Protein AF-A0A4R4EP75-F1 (afdb_monomer)

Radius of gyration: 21.79 Å; Cα contacts (8 Å, |Δi|>4): 109; chains: 1; bounding box: 50×36×61 Å

Sequence (165 aa):
METTIGIQTMTILQYLALIHQVSYTSVCKVVGLSPQQFNDWVKKRRPVPLERLQVLADYFKVEANLLIDHNYYLRDLTPESKVDVQILYLTQKLNSGEESDETEAYQNKLAKLQVEKYKQALITRFTAILHMPNDDIPKLCEAFLHQIENGNENELCRLLQEKEG

Structure (mmCIF, N/CA/C/O backbone):
data_AF-A0A4R4EP75-F1
#
_entry.id   AF-A0A4R4EP75-F1
#
loop_
_atom_site.group_PDB
_atom_site.id
_atom_site.type_symbol
_atom_site.label_atom_id
_atom_site.label_alt_id
_atom_site.label_comp_id
_atom_site.label_asym_id
_atom_site.label_entity_id
_atom_site.label_seq_id
_atom_site.pdbx_PDB_ins_code
_atom_site.Cartn_x
_atom_site.Cartn_y
_atom_site.Cartn_z
_atom_site.occupancy
_atom_site.B_iso_or_equiv
_atom_site.auth_seq_id
_atom_site.auth_comp_id
_atom_site.auth_asym_id
_atom_site.auth_atom_id
_atom_site.pdbx_PDB_model_num
ATOM 1 N N . MET A 1 1 ? -26.675 18.944 -18.660 1.00 33.47 1 MET A N 1
ATOM 2 C CA . MET A 1 1 ? -25.622 17.976 -19.027 1.00 33.47 1 MET A CA 1
ATOM 3 C C . MET A 1 1 ? -24.482 18.183 -18.053 1.00 33.47 1 MET A C 1
ATOM 5 O O . MET A 1 1 ? -23.716 19.121 -18.216 1.00 33.47 1 MET A O 1
ATOM 9 N N . GLU A 1 2 ? -24.453 17.400 -16.981 1.00 32.53 2 GLU A N 1
ATOM 10 C CA . GLU A 1 2 ? -23.386 17.462 -15.985 1.00 32.53 2 GLU A CA 1
ATOM 11 C C . GLU A 1 2 ? -22.199 16.657 -16.512 1.00 32.53 2 GLU A C 1
ATOM 13 O O . GLU A 1 2 ? -22.234 15.431 -16.579 1.00 32.53 2 GLU A O 1
ATOM 18 N N . THR A 1 3 ? -21.153 17.346 -16.956 1.00 33.22 3 THR A N 1
ATOM 19 C CA . THR A 1 3 ? -19.855 16.724 -17.206 1.00 33.22 3 THR A CA 1
ATOM 20 C C . THR A 1 3 ? -19.213 16.426 -15.861 1.00 33.22 3 THR A C 1
ATOM 22 O O . THR A 1 3 ? -18.584 17.295 -15.258 1.00 33.22 3 THR A O 1
ATOM 25 N N . THR A 1 4 ? -19.375 15.196 -15.382 1.00 34.91 4 THR A N 1
ATOM 26 C CA . THR A 1 4 ? -18.563 14.650 -14.297 1.00 34.91 4 THR A CA 1
ATOM 27 C C . THR A 1 4 ? -17.116 14.626 -14.787 1.00 34.91 4 THR A C 1
ATOM 29 O O . THR A 1 4 ? -16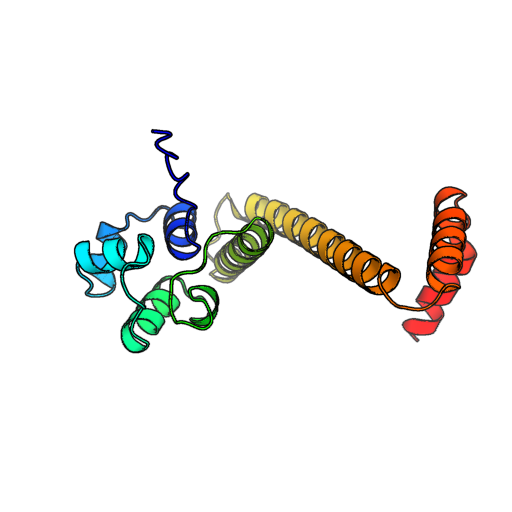.721 13.760 -15.567 1.00 34.91 4 THR A O 1
ATOM 32 N N . ILE A 1 5 ? -16.324 15.621 -14.387 1.00 37.78 5 ILE A N 1
ATOM 33 C CA . ILE A 1 5 ? -14.870 15.589 -14.537 1.00 37.78 5 ILE A CA 1
ATOM 34 C C . ILE A 1 5 ? -14.415 14.436 -13.646 1.00 37.78 5 ILE A C 1
ATOM 36 O O . ILE A 1 5 ? -14.331 14.579 -12.429 1.00 37.78 5 ILE A O 1
ATOM 40 N N . GLY A 1 6 ? -14.235 13.258 -14.244 1.00 39.78 6 GLY A N 1
ATOM 41 C CA . GLY A 1 6 ? -13.744 12.084 -13.540 1.00 39.78 6 GLY A CA 1
ATOM 42 C C . GLY A 1 6 ? -12.400 12.433 -12.923 1.00 39.78 6 GLY A C 1
ATOM 43 O O . GLY A 1 6 ? -11.426 12.642 -13.644 1.00 39.78 6 GLY A O 1
ATOM 44 N N . ILE A 1 7 ? -12.359 12.548 -11.596 1.00 45.66 7 ILE A N 1
ATOM 45 C CA . ILE A 1 7 ? -11.114 12.677 -10.847 1.00 45.66 7 ILE A CA 1
ATOM 46 C C . ILE A 1 7 ? -10.337 11.403 -11.157 1.00 45.66 7 ILE A C 1
ATOM 48 O O . ILE A 1 7 ? -10.688 10.328 -10.677 1.00 45.66 7 ILE A O 1
ATOM 52 N N . GLN A 1 8 ? -9.349 11.500 -12.046 1.00 58.34 8 GLN A N 1
ATOM 53 C CA . GLN A 1 8 ? -8.580 10.339 -12.459 1.00 58.34 8 GLN A CA 1
ATOM 54 C C . GLN A 1 8 ? -7.763 9.881 -11.251 1.00 58.34 8 GLN A C 1
ATOM 56 O O . GLN A 1 8 ? -6.792 10.528 -10.856 1.00 58.34 8 GLN A O 1
ATOM 61 N N . THR A 1 9 ? -8.204 8.796 -10.623 1.00 79.81 9 THR A N 1
ATOM 62 C CA . THR A 1 9 ? -7.526 8.181 -9.488 1.00 79.81 9 THR A CA 1
ATOM 63 C C . THR A 1 9 ? -6.158 7.689 -9.939 1.00 79.81 9 THR A C 1
ATOM 65 O O . THR A 1 9 ? -6.017 7.026 -10.966 1.00 79.81 9 THR A O 1
ATOM 68 N N . MET A 1 10 ? -5.124 8.059 -9.189 1.00 92.06 10 MET A N 1
ATOM 69 C CA . MET A 1 10 ? -3.766 7.581 -9.422 1.00 92.06 10 MET A CA 1
ATOM 70 C C . MET A 1 10 ? -3.735 6.059 -9.257 1.00 92.06 10 MET A C 1
ATOM 72 O O . MET A 1 10 ? -4.312 5.543 -8.307 1.00 92.06 10 MET A O 1
ATOM 76 N N . THR A 1 11 ? -3.062 5.335 -10.146 1.00 95.56 11 THR A N 1
ATOM 77 C CA . THR A 1 11 ? -2.849 3.884 -9.996 1.00 95.56 11 THR A CA 1
ATOM 78 C C . THR A 1 11 ? -1.639 3.580 -9.113 1.00 95.56 11 THR A C 1
ATOM 80 O O . THR A 1 11 ? -0.741 4.416 -8.965 1.00 95.56 11 THR A O 1
ATOM 83 N N . ILE A 1 12 ? -1.559 2.359 -8.577 1.00 96.44 12 ILE A N 1
ATOM 84 C CA . ILE A 1 12 ? -0.379 1.891 -7.826 1.00 96.44 12 ILE A CA 1
ATOM 85 C C . ILE A 1 12 ? 0.899 2.015 -8.671 1.00 96.44 12 ILE A C 1
ATOM 87 O O . ILE A 1 12 ? 1.917 2.503 -8.183 1.00 96.44 12 ILE A O 1
ATOM 91 N N . LEU A 1 13 ? 0.839 1.662 -9.959 1.00 95.56 13 LEU A N 1
ATOM 92 C CA . LEU A 1 13 ? 1.976 1.773 -10.878 1.00 95.56 13 LEU A CA 1
ATOM 93 C C . LEU A 1 13 ? 2.457 3.224 -11.042 1.00 95.56 13 LEU A C 1
ATOM 95 O O . LEU A 1 13 ? 3.657 3.496 -11.015 1.00 95.56 13 LEU A O 1
ATOM 99 N N . GLN A 1 14 ? 1.526 4.172 -11.190 1.00 95.50 14 GLN A N 1
ATOM 100 C CA . GLN A 1 14 ? 1.878 5.593 -11.240 1.00 95.50 14 GLN A CA 1
ATOM 101 C C . GLN A 1 14 ? 2.506 6.059 -9.927 1.00 95.50 14 GLN A C 1
ATOM 103 O O . GLN A 1 14 ? 3.391 6.914 -9.947 1.00 95.50 14 GLN A O 1
ATOM 108 N N . TYR A 1 15 ? 2.038 5.525 -8.797 1.00 96.69 15 TYR A N 1
ATOM 109 C CA . TYR A 1 15 ? 2.544 5.880 -7.478 1.00 96.69 15 TYR A CA 1
ATOM 110 C C . TYR A 1 15 ? 3.955 5.354 -7.228 1.00 96.69 15 TYR A C 1
ATOM 112 O O . TYR A 1 15 ? 4.796 6.102 -6.736 1.00 96.69 15 TYR A O 1
ATOM 120 N N . LEU A 1 16 ? 4.248 4.128 -7.662 1.00 96.31 16 LEU A N 1
ATOM 121 C CA . LEU A 1 16 ? 5.600 3.572 -7.663 1.00 96.31 16 LEU A CA 1
ATOM 122 C C . LEU A 1 16 ? 6.563 4.447 -8.474 1.00 96.31 16 LEU A C 1
ATOM 124 O O . LEU A 1 16 ? 7.615 4.837 -7.976 1.00 96.31 16 LEU A O 1
ATOM 128 N N . ALA A 1 17 ? 6.178 4.851 -9.685 1.00 95.00 17 ALA A N 1
ATOM 129 C CA . ALA A 1 17 ? 6.999 5.761 -10.481 1.00 95.00 17 ALA A CA 1
ATOM 130 C C . ALA A 1 17 ? 7.246 7.110 -9.773 1.00 95.00 17 ALA A C 1
ATOM 132 O O . ALA A 1 17 ? 8.365 7.621 -9.802 1.00 95.00 17 ALA A O 1
ATOM 133 N N . LEU A 1 18 ? 6.233 7.655 -9.084 1.00 95.19 18 LEU A N 1
ATOM 134 C CA . LEU A 1 18 ? 6.358 8.896 -8.316 1.00 95.19 18 LEU A CA 1
ATOM 135 C C . LEU A 1 18 ? 7.361 8.766 -7.159 1.00 95.19 18 LEU A C 1
ATOM 137 O O . LEU A 1 18 ? 8.243 9.610 -7.031 1.00 95.19 18 LEU A O 1
ATOM 141 N N . ILE A 1 19 ? 7.242 7.734 -6.316 1.00 93.75 19 ILE A N 1
ATOM 142 C CA . ILE A 1 19 ? 8.106 7.587 -5.129 1.00 93.75 19 ILE A CA 1
ATOM 143 C C . ILE A 1 19 ? 9.541 7.184 -5.483 1.00 93.75 19 ILE A C 1
ATOM 145 O O . ILE A 1 19 ? 10.463 7.565 -4.771 1.00 93.75 19 ILE A O 1
ATOM 149 N N . HIS A 1 20 ? 9.738 6.494 -6.611 1.00 93.06 20 HIS A N 1
ATOM 150 C CA . HIS A 1 20 ? 11.061 6.236 -7.185 1.00 93.06 20 HIS A CA 1
ATOM 151 C C . HIS A 1 2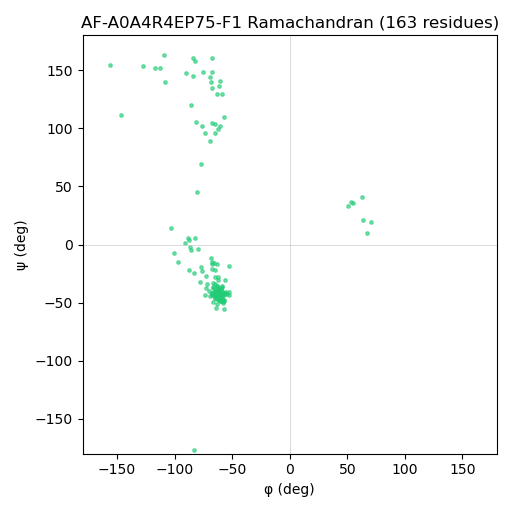0 ? 11.629 7.439 -7.959 1.00 93.06 20 HIS A C 1
ATOM 153 O O . HIS A 1 20 ? 12.753 7.363 -8.446 1.00 93.06 20 HIS A O 1
ATOM 159 N N . GLN A 1 21 ? 10.867 8.532 -8.098 1.00 93.44 21 GLN A N 1
ATOM 160 C CA . GLN A 1 21 ? 11.242 9.731 -8.856 1.00 93.44 21 GLN A CA 1
ATOM 161 C C . GLN A 1 21 ? 11.628 9.435 -10.319 1.00 93.44 21 GLN A C 1
ATOM 163 O O . GLN A 1 21 ? 12.508 10.074 -10.896 1.00 93.44 21 GLN A O 1
ATOM 168 N N . VAL A 1 22 ? 10.952 8.467 -10.948 1.00 94.31 22 VAL A N 1
ATOM 169 C CA . VAL A 1 22 ? 11.185 8.073 -12.346 1.00 94.31 22 VAL A CA 1
ATOM 170 C C . VAL A 1 22 ? 10.037 8.514 -13.249 1.00 94.31 22 VAL A C 1
ATOM 172 O O . VAL A 1 22 ? 8.859 8.408 -12.910 1.00 94.31 22 VAL A O 1
ATOM 175 N N . SER A 1 23 ? 10.368 8.986 -14.453 1.00 93.00 23 SER A N 1
ATOM 176 C CA . SER A 1 23 ? 9.353 9.322 -15.458 1.00 93.00 23 SER A CA 1
ATOM 177 C C . SER A 1 23 ? 8.764 8.059 -16.100 1.00 93.00 23 SER A C 1
ATOM 179 O O . SER A 1 23 ? 9.479 7.078 -16.319 1.00 93.00 23 SER A O 1
ATOM 181 N N . TYR A 1 24 ? 7.488 8.090 -16.499 1.00 92.00 24 TYR A N 1
ATOM 182 C CA . TYR A 1 24 ? 6.855 6.957 -17.195 1.00 92.00 24 TYR A CA 1
ATOM 183 C C . TYR A 1 24 ? 7.577 6.600 -18.497 1.00 92.00 24 TYR A C 1
ATOM 185 O O . TYR A 1 24 ? 7.707 5.428 -18.837 1.00 92.00 24 TYR A O 1
ATOM 193 N N . THR A 1 25 ? 8.091 7.605 -19.210 1.00 90.62 25 THR A N 1
ATOM 194 C CA . THR A 1 25 ? 8.895 7.416 -20.421 1.00 90.62 25 THR A CA 1
ATOM 195 C C . THR A 1 25 ? 10.201 6.683 -20.135 1.00 90.62 25 THR A C 1
ATOM 197 O O . THR A 1 25 ? 10.577 5.802 -20.908 1.00 90.62 25 THR A O 1
ATOM 200 N N . SER A 1 26 ? 10.865 6.993 -19.016 1.00 92.62 26 SER A N 1
ATOM 201 C CA . SER A 1 26 ? 12.082 6.293 -18.591 1.00 92.62 26 SER A CA 1
ATOM 202 C C . SER A 1 26 ? 11.782 4.837 -18.252 1.00 92.62 26 SER A C 1
ATOM 204 O O . SER A 1 26 ? 12.482 3.955 -18.742 1.00 92.62 26 SER A O 1
ATOM 206 N N . VAL A 1 27 ? 10.710 4.582 -17.493 1.00 93.75 27 VAL A N 1
ATOM 207 C CA . VAL A 1 27 ? 10.258 3.219 -17.172 1.00 93.75 27 VAL A CA 1
ATOM 208 C C . VAL A 1 27 ? 10.000 2.445 -18.462 1.00 93.75 27 VAL A C 1
ATOM 210 O O . VAL A 1 27 ? 10.638 1.424 -18.693 1.00 93.75 27 VAL A O 1
ATOM 213 N N . CYS A 1 28 ? 9.150 2.976 -19.351 1.00 93.44 28 CYS A N 1
ATOM 214 C CA . CYS A 1 28 ? 8.795 2.349 -20.627 1.00 93.44 28 CYS A CA 1
ATOM 215 C C . CYS A 1 28 ? 10.025 1.973 -21.463 1.00 93.44 28 CYS A C 1
ATOM 217 O O . CYS A 1 28 ? 10.085 0.872 -22.005 1.00 93.44 28 CYS A O 1
ATOM 219 N N . LYS A 1 29 ? 11.021 2.865 -21.535 1.00 94.19 29 LYS A N 1
ATOM 220 C CA . LYS A 1 29 ? 12.266 2.615 -22.266 1.00 94.19 29 LYS A CA 1
ATOM 221 C C . LYS A 1 29 ? 13.054 1.444 -21.676 1.00 94.19 29 LYS A C 1
ATOM 223 O O . LYS A 1 29 ? 13.545 0.621 -22.441 1.00 94.19 29 LYS A O 1
ATOM 228 N N . VAL A 1 30 ? 13.169 1.365 -20.349 1.00 94.00 30 VAL A N 1
ATOM 229 C CA . VAL A 1 30 ? 13.901 0.281 -19.673 1.00 94.00 30 VAL A CA 1
ATOM 230 C C . VAL A 1 30 ? 13.186 -1.057 -19.843 1.00 94.00 30 VAL A C 1
ATOM 232 O O . VAL A 1 30 ? 13.829 -2.058 -20.138 1.00 94.00 30 VAL A O 1
ATOM 235 N N . VAL A 1 31 ? 11.857 -1.073 -19.720 1.00 93.00 31 VAL A N 1
ATOM 236 C CA . VAL A 1 31 ? 11.066 -2.313 -19.787 1.00 93.00 31 VAL A CA 1
ATOM 237 C C . VAL A 1 31 ? 10.631 -2.711 -21.206 1.00 93.00 31 VAL A C 1
ATOM 239 O O . VAL A 1 31 ? 9.863 -3.657 -21.385 1.00 93.00 31 VAL A O 1
ATOM 242 N N . GLY A 1 32 ? 11.086 -1.990 -22.237 1.00 93.19 32 GLY A N 1
ATOM 243 C CA . GLY A 1 32 ? 10.760 -2.288 -23.636 1.00 93.19 32 GLY A CA 1
ATOM 244 C C . GLY A 1 32 ? 9.265 -2.164 -23.959 1.00 93.19 32 GLY A C 1
ATOM 245 O O . GLY A 1 32 ? 8.706 -3.009 -24.665 1.00 93.19 32 GLY A O 1
ATOM 246 N N . LEU A 1 33 ? 8.610 -1.137 -23.411 1.00 91.88 33 LEU A N 1
ATOM 247 C CA . LEU A 1 33 ? 7.206 -0.792 -23.642 1.00 91.88 33 LEU A CA 1
ATOM 248 C C . LEU A 1 33 ? 7.077 0.527 -24.401 1.00 91.88 33 LEU A C 1
ATOM 250 O O . LEU A 1 33 ? 7.905 1.426 -24.259 1.00 91.88 33 LEU A O 1
ATOM 254 N N . SER A 1 34 ? 5.991 0.689 -25.160 1.00 92.69 34 SER A N 1
ATOM 255 C CA . SER A 1 34 ? 5.664 1.999 -25.726 1.00 92.69 34 SER A CA 1
ATOM 256 C C . SER A 1 34 ? 4.885 2.863 -24.716 1.00 92.69 34 SER A C 1
ATOM 258 O O . SER A 1 34 ? 4.031 2.342 -23.990 1.00 92.69 34 SER A O 1
ATOM 260 N N . PRO A 1 35 ? 5.093 4.196 -24.691 1.00 91.75 35 PRO A N 1
ATOM 261 C CA . PRO A 1 35 ? 4.322 5.097 -23.827 1.00 91.75 35 PRO A CA 1
ATOM 262 C C . PRO A 1 35 ? 2.805 5.005 -24.042 1.00 91.75 35 PRO A C 1
ATOM 264 O O . PRO A 1 35 ? 2.027 5.179 -23.104 1.00 91.75 35 PRO A O 1
ATOM 267 N N . GLN A 1 36 ? 2.377 4.689 -25.269 1.00 92.75 36 GLN A N 1
ATOM 268 C CA . GLN A 1 36 ? 0.968 4.478 -25.597 1.00 92.75 36 GLN A CA 1
ATOM 269 C C . GLN A 1 36 ? 0.390 3.278 -24.838 1.00 92.75 36 GLN A C 1
ATOM 271 O O . GLN A 1 36 ? -0.685 3.388 -24.254 1.00 92.75 36 GLN A O 1
ATOM 276 N N . GLN A 1 37 ? 1.122 2.158 -24.788 1.00 92.44 37 GLN A N 1
ATOM 277 C CA . GLN A 1 37 ? 0.690 0.964 -24.058 1.00 92.44 37 GLN A CA 1
ATOM 278 C C . GLN A 1 37 ? 0.513 1.256 -22.564 1.00 92.44 37 GLN A C 1
ATOM 280 O O . GLN A 1 37 ? -0.496 0.859 -21.985 1.00 92.44 37 GLN A O 1
ATOM 285 N N . PHE A 1 38 ? 1.459 1.988 -21.970 1.00 91.69 38 PHE A N 1
ATOM 286 C CA . PHE A 1 38 ? 1.402 2.405 -20.569 1.00 91.69 38 PHE A CA 1
ATOM 287 C C . PHE A 1 38 ? 0.182 3.295 -20.291 1.00 91.69 38 PHE A C 1
ATOM 289 O O . PHE A 1 38 ? -0.558 3.062 -19.337 1.00 91.69 38 PHE A O 1
ATOM 296 N N . ASN A 1 39 ? -0.074 4.285 -21.154 1.00 91.94 39 ASN A N 1
ATOM 297 C CA . ASN A 1 39 ? -1.228 5.179 -21.033 1.00 91.94 39 ASN A CA 1
ATOM 298 C C . ASN A 1 39 ? -2.560 4.423 -21.143 1.00 91.94 39 ASN A C 1
ATOM 300 O O . ASN A 1 39 ? -3.494 4.703 -20.394 1.00 91.94 39 ASN A O 1
ATOM 304 N N . ASP A 1 40 ? -2.653 3.448 -22.049 1.00 94.19 40 ASP A N 1
ATOM 305 C CA . ASP A 1 40 ? -3.865 2.643 -22.202 1.00 94.19 40 ASP A CA 1
ATOM 306 C C . ASP A 1 40 ? -4.159 1.792 -20.957 1.00 94.19 40 ASP A C 1
ATOM 308 O O . ASP A 1 40 ? -5.327 1.638 -20.598 1.00 94.19 40 ASP A O 1
ATOM 312 N N . TRP A 1 41 ? -3.133 1.303 -20.254 1.00 95.06 41 TRP A N 1
ATOM 313 C CA . TRP A 1 41 ? -3.304 0.589 -18.983 1.00 95.06 41 TRP A CA 1
ATOM 314 C C . TRP A 1 41 ? -3.676 1.517 -17.828 1.00 95.06 41 TRP A C 1
ATOM 316 O O . TRP A 1 41 ? -4.601 1.209 -17.081 1.00 95.06 41 TRP A O 1
ATOM 326 N N . VAL A 1 42 ? -3.026 2.680 -17.711 1.00 92.69 42 VAL A N 1
ATOM 327 C CA . VAL A 1 42 ? -3.372 3.702 -16.702 1.00 92.69 42 VAL A CA 1
ATOM 328 C C . VAL A 1 42 ? -4.814 4.184 -16.871 1.00 92.69 42 VAL A C 1
ATOM 330 O O . VAL A 1 42 ? -5.520 4.406 -15.893 1.00 92.69 42 VAL A O 1
ATOM 333 N N . LYS A 1 43 ? -5.282 4.311 -18.116 1.00 92.81 43 LYS A N 1
ATOM 334 C CA . LYS A 1 43 ? -6.672 4.665 -18.441 1.00 92.81 43 LYS A CA 1
ATOM 335 C C . LYS A 1 43 ? -7.632 3.474 -18.412 1.00 92.81 43 LYS A C 1
ATOM 337 O O . LYS A 1 43 ? -8.780 3.635 -18.815 1.00 92.81 43 LYS A O 1
ATOM 342 N N . LYS A 1 44 ? -7.167 2.291 -17.997 1.00 93.62 44 LYS A N 1
ATOM 343 C CA . LYS A 1 44 ? -7.942 1.042 -17.930 1.00 93.62 44 LYS A CA 1
ATOM 344 C C . LYS A 1 44 ? -8.682 0.701 -19.231 1.00 93.62 44 LYS A C 1
ATOM 346 O O . LYS A 1 44 ? -9.758 0.117 -19.217 1.00 93.62 44 LYS A O 1
ATOM 351 N N . ARG A 1 45 ? -8.108 1.052 -20.384 1.00 94.25 45 ARG A N 1
ATOM 352 C CA . ARG A 1 45 ? -8.702 0.773 -21.705 1.00 94.25 45 ARG A CA 1
ATOM 353 C C . ARG A 1 45 ? -8.551 -0.686 -22.116 1.00 94.25 45 ARG A C 1
ATOM 355 O O . ARG A 1 45 ? -9.288 -1.166 -22.968 1.00 94.25 45 ARG A O 1
ATOM 362 N N . ARG A 1 46 ? -7.569 -1.378 -21.539 1.00 95.31 46 ARG A N 1
ATOM 363 C CA . ARG A 1 46 ? -7.274 -2.791 -21.778 1.00 95.31 46 ARG A CA 1
ATOM 364 C C . ARG A 1 46 ? -6.526 -3.386 -20.578 1.00 95.31 46 ARG A C 1
ATOM 366 O O . ARG A 1 46 ? -5.833 -2.624 -19.896 1.00 95.31 46 ARG A O 1
ATOM 373 N N . PRO A 1 47 ? -6.616 -4.704 -20.353 1.00 96.31 47 PRO A N 1
ATOM 374 C CA . PRO A 1 47 ? -5.851 -5.379 -19.310 1.00 96.31 47 PRO A CA 1
ATOM 375 C C . PRO A 1 47 ? -4.343 -5.386 -19.611 1.00 96.31 47 PRO A C 1
ATOM 377 O O . PRO A 1 47 ? -3.903 -5.201 -20.756 1.00 96.31 47 PRO A O 1
ATOM 380 N N . VAL A 1 48 ? -3.543 -5.598 -18.568 1.00 96.12 48 VAL A N 1
ATOM 381 C CA . VAL A 1 48 ? -2.088 -5.749 -18.645 1.00 96.12 48 VAL A CA 1
ATOM 382 C C . VAL A 1 48 ? -1.758 -7.219 -18.938 1.00 96.12 48 VAL A C 1
ATOM 384 O O . VAL A 1 48 ? -2.110 -8.085 -18.139 1.00 96.12 48 VAL A O 1
ATOM 387 N N . PRO A 1 49 ? -1.078 -7.539 -20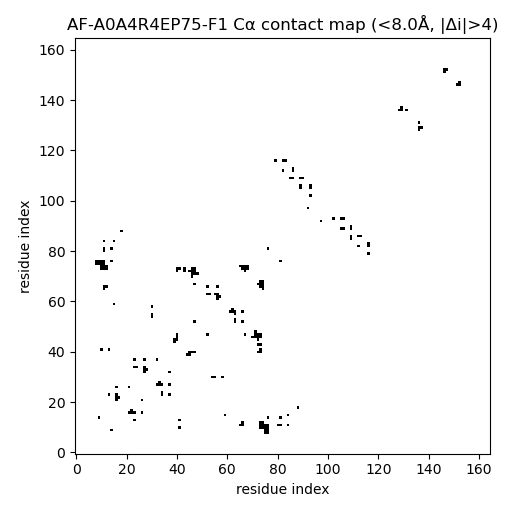.055 1.00 95.38 49 PRO A N 1
ATOM 388 C CA . PRO A 1 49 ? -0.632 -8.905 -20.325 1.00 95.38 49 PRO A CA 1
ATOM 389 C C . PRO A 1 49 ? 0.333 -9.400 -19.243 1.00 95.38 49 PRO A C 1
ATOM 391 O O . PRO A 1 49 ? 1.214 -8.644 -18.833 1.00 95.38 49 PRO A O 1
ATOM 394 N N . LEU A 1 50 ? 0.223 -10.670 -18.842 1.00 93.06 50 LEU A N 1
ATOM 395 C CA . LEU A 1 50 ? 1.011 -11.255 -17.747 1.00 93.06 50 LEU A CA 1
ATOM 396 C C . LEU A 1 50 ? 2.528 -11.084 -17.934 1.00 93.06 50 LEU A C 1
ATOM 398 O O . LEU A 1 50 ? 3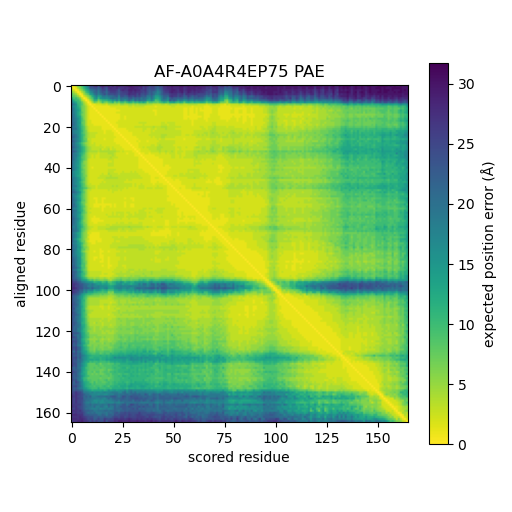.227 -10.689 -17.008 1.00 93.06 50 LEU A O 1
ATOM 402 N N . GLU A 1 51 ? 3.029 -11.287 -19.153 1.00 92.00 51 GLU A N 1
ATOM 403 C CA . GLU A 1 51 ? 4.447 -11.081 -19.475 1.00 92.00 51 GLU A CA 1
ATOM 404 C C . GLU A 1 51 ? 4.898 -9.640 -19.205 1.00 92.00 51 GLU A C 1
ATOM 406 O O . GLU A 1 51 ? 5.983 -9.401 -18.687 1.00 92.00 51 GLU A O 1
ATOM 411 N N . ARG A 1 52 ? 4.058 -8.650 -19.533 1.00 94.19 52 ARG A N 1
ATOM 412 C CA . ARG A 1 52 ? 4.380 -7.231 -19.321 1.00 94.19 52 ARG A CA 1
ATOM 413 C C . ARG A 1 52 ? 4.196 -6.810 -17.876 1.00 94.19 52 ARG A C 1
ATOM 415 O O . ARG A 1 52 ? 4.935 -5.952 -17.400 1.00 94.19 52 ARG A O 1
ATOM 422 N N . LEU A 1 53 ? 3.231 -7.419 -17.197 1.00 95.44 53 LEU A N 1
ATOM 423 C CA . LEU A 1 53 ? 3.023 -7.248 -15.774 1.00 95.44 53 LEU A CA 1
ATOM 424 C C . LEU A 1 53 ? 4.271 -7.665 -14.996 1.00 95.44 53 LEU A C 1
ATOM 426 O O . LEU A 1 53 ? 4.736 -6.883 -14.173 1.00 95.44 53 LEU A O 1
ATOM 430 N N . GLN A 1 54 ? 4.836 -8.839 -15.300 1.00 95.62 54 GLN A N 1
ATOM 431 C CA . GLN A 1 54 ? 6.030 -9.331 -14.614 1.00 95.62 54 GLN A CA 1
ATOM 432 C C . GLN A 1 54 ? 7.218 -8.384 -14.806 1.00 95.62 54 GLN A C 1
ATOM 434 O O . GLN A 1 54 ? 7.840 -7.989 -13.832 1.00 95.62 54 GLN A O 1
ATOM 439 N N . VAL A 1 55 ? 7.466 -7.911 -16.032 1.00 95.62 55 VAL A N 1
ATOM 440 C CA . VAL A 1 55 ? 8.575 -6.973 -16.293 1.00 95.62 55 VAL A CA 1
ATOM 441 C C . VAL A 1 55 ? 8.408 -5.649 -15.526 1.00 95.62 55 VAL A C 1
ATOM 443 O O . VAL A 1 55 ? 9.387 -5.093 -15.029 1.00 95.62 55 VAL A O 1
ATOM 446 N N . LEU A 1 56 ? 7.181 -5.125 -15.406 1.00 95.88 56 LEU A N 1
ATOM 447 C CA . LEU A 1 56 ? 6.919 -3.936 -14.585 1.00 95.88 56 LEU A CA 1
ATOM 448 C C . LEU A 1 56 ? 7.127 -4.222 -13.094 1.00 95.88 56 LEU A C 1
ATOM 450 O O . LEU A 1 56 ? 7.690 -3.389 -12.385 1.00 95.88 56 LEU A O 1
ATOM 454 N N . ALA A 1 57 ? 6.673 -5.383 -12.627 1.00 95.94 57 ALA A N 1
ATOM 455 C CA . ALA A 1 57 ? 6.818 -5.818 -11.247 1.00 95.94 57 ALA A CA 1
ATOM 456 C C . ALA A 1 57 ? 8.300 -5.957 -10.866 1.00 95.94 57 ALA A C 1
ATOM 458 O O . ALA A 1 57 ? 8.731 -5.373 -9.874 1.00 95.94 57 ALA A O 1
ATOM 459 N N . ASP A 1 58 ? 9.095 -6.598 -11.724 1.00 95.75 58 ASP A N 1
ATOM 460 C CA . ASP A 1 58 ? 10.538 -6.779 -11.555 1.00 95.75 58 ASP A CA 1
ATOM 461 C C . ASP A 1 58 ? 11.281 -5.439 -11.524 1.00 95.75 58 ASP A C 1
ATOM 463 O O . ASP A 1 58 ? 12.150 -5.230 -10.675 1.00 95.75 58 ASP A O 1
ATOM 467 N N . TYR A 1 59 ? 10.912 -4.495 -12.401 1.00 95.56 59 TYR A N 1
ATOM 468 C CA . TYR A 1 59 ? 11.509 -3.156 -12.426 1.00 95.56 59 TYR A CA 1
ATOM 469 C C . TYR A 1 59 ? 11.358 -2.431 -11.080 1.00 95.56 59 TYR A C 1
ATOM 471 O O . TYR A 1 59 ? 12.309 -1.819 -10.593 1.00 95.56 59 TYR A O 1
ATOM 479 N N . PHE A 1 60 ? 10.175 -2.520 -10.465 1.00 95.44 60 PHE A N 1
ATOM 480 C CA . PHE A 1 60 ? 9.891 -1.925 -9.155 1.00 95.44 60 PHE A CA 1
ATOM 481 C C . PHE A 1 60 ? 10.171 -2.870 -7.978 1.00 95.44 60 PHE A C 1
ATOM 483 O O . PHE A 1 60 ? 9.954 -2.484 -6.832 1.00 95.44 60 PHE A O 1
ATOM 490 N N . LYS A 1 61 ? 10.654 -4.092 -8.239 1.00 93.69 61 LYS A N 1
ATOM 491 C CA . LYS A 1 61 ? 10.878 -5.152 -7.244 1.00 93.69 61 LYS A CA 1
ATOM 492 C C . LYS A 1 61 ? 9.636 -5.457 -6.391 1.00 93.69 61 LYS A C 1
ATOM 494 O O . LYS A 1 61 ? 9.750 -5.705 -5.196 1.00 93.69 61 LYS A O 1
ATOM 499 N N . VAL A 1 62 ? 8.443 -5.403 -6.973 1.00 95.25 62 VAL A N 1
ATOM 500 C CA . VAL A 1 62 ? 7.168 -5.692 -6.290 1.00 95.25 62 VAL A CA 1
ATOM 501 C C . VAL A 1 62 ? 6.575 -7.006 -6.779 1.00 95.25 62 VAL A C 1
ATOM 503 O O . VAL A 1 62 ? 6.910 -7.486 -7.855 1.00 95.25 62 VAL A O 1
ATOM 506 N N . GLU A 1 63 ? 5.625 -7.553 -6.026 1.00 95.06 63 GLU A N 1
ATOM 507 C CA . GLU A 1 63 ? 4.788 -8.653 -6.504 1.00 95.06 63 GLU A CA 1
ATOM 508 C C . GLU A 1 63 ? 3.863 -8.187 -7.637 1.00 95.06 63 GLU A C 1
ATOM 510 O O . GLU A 1 63 ? 3.186 -7.164 -7.520 1.00 95.06 63 GLU A O 1
ATOM 515 N N . ALA A 1 64 ? 3.763 -8.965 -8.716 1.00 95.12 64 ALA A N 1
ATOM 516 C CA . ALA A 1 64 ? 2.932 -8.643 -9.881 1.00 95.12 64 ALA A CA 1
ATOM 517 C C . ALA A 1 64 ? 1.457 -8.382 -9.516 1.00 95.12 64 ALA A C 1
ATOM 519 O O . ALA A 1 64 ? 0.844 -7.421 -9.987 1.00 95.12 64 ALA A O 1
ATOM 520 N N . ASN A 1 65 ? 0.908 -9.188 -8.603 1.00 94.94 65 ASN A N 1
ATOM 521 C CA . ASN A 1 65 ? -0.475 -9.075 -8.127 1.00 94.94 65 ASN A CA 1
ATOM 522 C C . ASN A 1 65 ? -0.749 -7.785 -7.336 1.00 94.94 65 ASN A C 1
ATOM 524 O O . ASN A 1 65 ? -1.905 -7.410 -7.146 1.00 94.94 65 ASN A O 1
ATOM 528 N N . LEU A 1 66 ? 0.290 -7.074 -6.883 1.00 95.00 66 LEU A N 1
ATOM 529 C CA . LEU A 1 66 ? 0.122 -5.759 -6.267 1.00 95.00 66 LEU A CA 1
ATOM 530 C C . LEU A 1 66 ? -0.385 -4.731 -7.287 1.00 95.00 66 LEU A C 1
ATOM 532 O O . LEU A 1 66 ? -1.123 -3.820 -6.923 1.00 95.00 66 LEU A O 1
ATOM 536 N N . LEU A 1 67 ? 0.005 -4.865 -8.557 1.00 96.12 67 LEU A N 1
ATOM 537 C CA . LEU A 1 67 ? -0.253 -3.858 -9.583 1.00 96.12 67 LEU A CA 1
ATOM 538 C C . LEU A 1 67 ? -1.646 -3.971 -10.206 1.00 96.12 67 LEU A C 1
ATOM 540 O O . LEU A 1 67 ? -2.136 -2.969 -10.725 1.00 96.12 67 LEU A O 1
ATOM 544 N N . ILE A 1 68 ? -2.274 -5.151 -10.174 1.00 96.88 68 ILE A N 1
ATOM 545 C CA . ILE A 1 68 ? -3.498 -5.452 -10.933 1.00 96.88 68 ILE A CA 1
ATOM 546 C C . ILE A 1 68 ? -4.644 -6.007 -10.085 1.00 96.88 68 ILE A C 1
ATOM 548 O O . ILE A 1 68 ? -4.430 -6.585 -9.024 1.00 96.88 68 ILE A O 1
ATOM 552 N N . ASP A 1 69 ? -5.874 -5.794 -10.544 1.00 95.25 69 ASP A N 1
ATOM 553 C CA . ASP A 1 69 ? -7.072 -6.429 -10.002 1.00 95.25 69 ASP A CA 1
ATOM 554 C C . ASP A 1 69 ? -7.295 -7.839 -10.587 1.00 95.25 69 ASP A C 1
ATOM 556 O O . ASP A 1 69 ? -6.503 -8.347 -11.382 1.00 95.25 69 ASP A O 1
ATOM 560 N N . HIS A 1 70 ? -8.404 -8.475 -10.200 1.00 93.06 70 HIS A N 1
ATOM 561 C CA . HIS A 1 70 ? -8.789 -9.814 -10.662 1.00 93.06 70 HIS A CA 1
ATOM 562 C C . HIS A 1 70 ? -9.052 -9.903 -12.177 1.00 93.06 70 HIS A C 1
ATOM 564 O O . HIS A 1 70 ? -9.055 -11.000 -12.726 1.00 93.06 70 HIS A O 1
ATOM 570 N N . ASN A 1 71 ? -9.247 -8.768 -12.854 1.00 95.50 71 ASN A N 1
ATOM 571 C CA . ASN A 1 71 ? -9.459 -8.677 -14.297 1.00 95.50 71 ASN A CA 1
ATOM 572 C C . ASN A 1 71 ? -8.199 -8.192 -15.035 1.00 95.50 71 ASN A C 1
ATOM 574 O O . ASN A 1 71 ? -8.281 -7.825 -16.208 1.00 95.50 71 ASN A O 1
ATOM 578 N N . TYR A 1 72 ? -7.033 -8.190 -14.377 1.00 96.19 72 TYR A N 1
ATOM 579 C CA . TYR A 1 72 ? -5.752 -7.740 -14.929 1.00 96.19 72 TYR A CA 1
ATOM 580 C C . TYR A 1 72 ? -5.702 -6.245 -15.295 1.00 96.19 72 TYR A C 1
ATOM 582 O O . TYR A 1 72 ? -4.847 -5.825 -16.080 1.00 96.19 72 TYR A O 1
ATOM 590 N N . TYR A 1 73 ? -6.575 -5.409 -14.729 1.00 96.81 73 TYR A N 1
ATOM 591 C CA . TYR A 1 73 ? -6.476 -3.953 -14.860 1.00 96.81 73 TYR A CA 1
ATOM 592 C C . TYR A 1 73 ? -5.641 -3.367 -13.730 1.00 96.81 73 TYR A C 1
ATOM 594 O O . TYR A 1 73 ? -5.663 -3.876 -12.614 1.00 96.81 73 TYR A O 1
ATOM 602 N N . LEU A 1 74 ? -4.917 -2.274 -14.000 1.00 96.19 74 LEU A N 1
ATOM 603 C CA . LEU A 1 74 ? -4.128 -1.612 -12.963 1.00 96.19 74 LEU A CA 1
ATOM 604 C C . LEU A 1 74 ? -5.019 -1.169 -11.797 1.00 96.19 74 LEU A C 1
ATOM 606 O O . LEU A 1 74 ? -6.031 -0.491 -12.001 1.00 96.19 74 LEU A O 1
ATOM 610 N N . ARG A 1 75 ? -4.613 -1.522 -10.576 1.00 95.56 75 ARG A N 1
ATOM 611 C CA . ARG A 1 75 ? -5.315 -1.122 -9.355 1.00 95.56 75 ARG A CA 1
ATOM 612 C C . ARG A 1 75 ? -5.183 0.374 -9.131 1.00 95.56 75 ARG A C 1
ATOM 614 O O . ARG A 1 75 ? -4.103 0.956 -9.291 1.00 95.56 75 ARG A O 1
ATOM 621 N N . ASP A 1 76 ? -6.280 0.970 -8.688 1.00 95.06 76 ASP A N 1
ATOM 622 C CA . ASP A 1 76 ? -6.254 2.318 -8.138 1.00 95.06 76 ASP A CA 1
ATOM 623 C C . ASP A 1 76 ? -5.479 2.334 -6.822 1.00 95.06 76 ASP A C 1
ATOM 625 O O . ASP A 1 76 ? -5.486 1.372 -6.050 1.00 95.06 76 ASP A O 1
ATOM 629 N N . LEU A 1 77 ? -4.832 3.461 -6.561 1.00 94.56 77 LEU A N 1
ATOM 630 C CA . LEU A 1 77 ? -4.196 3.747 -5.293 1.00 94.56 77 LEU A CA 1
ATOM 631 C C . LEU A 1 77 ? -5.273 4.111 -4.267 1.00 94.56 77 LEU A C 1
ATOM 633 O O . LEU A 1 77 ? -5.781 5.232 -4.231 1.00 94.56 77 LEU A O 1
ATOM 637 N N . THR A 1 78 ? -5.601 3.157 -3.408 1.00 91.88 78 THR A N 1
ATOM 638 C CA . THR A 1 78 ? -6.403 3.392 -2.202 1.00 91.88 78 THR A CA 1
ATOM 639 C C . THR A 1 78 ? -5.522 3.919 -1.063 1.00 91.88 78 THR A C 1
ATOM 641 O O . THR A 1 78 ? -4.312 3.670 -1.078 1.00 91.88 78 THR A O 1
ATOM 644 N N . PRO A 1 79 ? -6.082 4.600 -0.043 1.00 89.31 79 PRO A N 1
ATOM 645 C CA . PRO A 1 79 ? -5.317 5.014 1.138 1.00 89.31 79 PRO A CA 1
ATOM 646 C C . PRO A 1 79 ? -4.559 3.855 1.799 1.00 89.31 79 PRO A C 1
ATOM 648 O O . PRO A 1 79 ? -3.390 4.006 2.138 1.00 89.31 79 PRO A O 1
ATOM 651 N N . GLU A 1 80 ? -5.194 2.686 1.896 1.00 87.25 80 GLU A N 1
ATOM 652 C CA . GLU A 1 80 ? -4.589 1.463 2.431 1.00 87.25 80 GLU A CA 1
ATOM 653 C C . GLU A 1 80 ? -3.413 0.987 1.566 1.00 87.25 80 GLU A C 1
ATOM 655 O O . GLU A 1 80 ? -2.283 0.895 2.044 1.00 87.25 80 GLU A O 1
ATOM 660 N N . SER A 1 81 ? -3.636 0.800 0.259 1.00 91.31 81 SER A N 1
ATOM 661 C CA . SER A 1 81 ? -2.568 0.355 -0.649 1.00 91.31 81 SER A CA 1
ATOM 662 C C . SER A 1 81 ? -1.411 1.355 -0.739 1.00 91.31 81 SER A C 1
ATOM 664 O O . SER A 1 81 ? -0.270 0.963 -0.958 1.00 91.31 81 SER A O 1
ATOM 666 N N . LYS A 1 82 ? -1.671 2.652 -0.534 1.00 93.38 82 LYS A N 1
ATOM 667 C CA . LYS A 1 82 ? -0.632 3.682 -0.490 1.00 93.38 82 LYS A CA 1
ATOM 668 C C . LYS A 1 82 ? 0.317 3.469 0.683 1.00 93.38 82 LYS A C 1
ATOM 670 O O . LYS A 1 82 ? 1.526 3.586 0.490 1.00 93.38 82 LYS A O 1
ATOM 675 N N . VAL A 1 83 ? -0.214 3.164 1.867 1.00 93.06 83 VAL A N 1
ATOM 676 C CA . VAL A 1 83 ? 0.597 2.838 3.051 1.00 93.06 83 VAL A CA 1
ATOM 677 C C . VAL A 1 83 ? 1.422 1.582 2.781 1.00 93.06 83 VAL A C 1
ATOM 679 O O . VAL A 1 83 ? 2.633 1.596 2.993 1.00 93.06 83 VAL A O 1
ATOM 682 N N . ASP A 1 84 ? 0.807 0.541 2.219 1.00 93.06 84 ASP A N 1
ATOM 683 C CA . ASP A 1 84 ? 1.496 -0.713 1.894 1.00 93.06 84 ASP A CA 1
ATOM 684 C C . ASP A 1 84 ? 2.648 -0.525 0.905 1.00 93.06 84 ASP A C 1
ATOM 686 O O . ASP A 1 84 ? 3.759 -1.004 1.137 1.00 93.06 84 ASP A O 1
ATOM 690 N N . VAL A 1 85 ? 2.405 0.216 -0.178 1.00 95.31 85 VAL A N 1
ATOM 691 C CA . VAL A 1 85 ? 3.415 0.508 -1.201 1.00 95.31 85 VAL A CA 1
ATOM 692 C C . VAL A 1 85 ? 4.553 1.353 -0.623 1.00 95.31 85 VAL A C 1
ATOM 694 O O . VAL A 1 85 ? 5.715 1.102 -0.938 1.00 95.31 85 VAL A O 1
ATOM 697 N N . GLN A 1 86 ? 4.257 2.325 0.249 1.00 95.31 86 GLN A N 1
ATOM 698 C CA . GLN A 1 86 ? 5.299 3.108 0.924 1.00 95.31 86 GLN A CA 1
ATOM 699 C C . GLN A 1 86 ? 6.148 2.256 1.868 1.00 95.31 86 GLN A C 1
ATOM 701 O O . GLN A 1 86 ? 7.367 2.411 1.874 1.00 95.31 86 GLN A O 1
ATOM 706 N N . ILE A 1 87 ? 5.524 1.372 2.653 1.00 94.94 87 ILE A N 1
ATOM 707 C CA . ILE A 1 87 ? 6.237 0.441 3.536 1.00 94.94 87 ILE A CA 1
ATOM 708 C C . ILE A 1 87 ? 7.189 -0.417 2.705 1.00 94.94 87 ILE A C 1
ATOM 710 O O . ILE A 1 87 ? 8.379 -0.459 3.004 1.00 94.94 87 ILE A O 1
ATOM 714 N N . LEU A 1 88 ? 6.688 -1.026 1.627 1.00 94.69 88 LEU A N 1
ATOM 715 C CA . LEU A 1 88 ? 7.491 -1.861 0.737 1.00 94.69 88 LEU A CA 1
ATOM 716 C C . LEU A 1 88 ? 8.684 -1.087 0.161 1.00 94.69 88 LEU A C 1
ATOM 718 O O . LEU A 1 88 ? 9.816 -1.560 0.252 1.00 94.69 88 LEU A O 1
ATOM 722 N N . TYR A 1 89 ? 8.452 0.116 -0.370 1.00 94.50 89 TYR A N 1
ATOM 723 C CA . TYR A 1 89 ? 9.510 0.969 -0.917 1.00 94.50 89 TYR A CA 1
ATOM 724 C C . TYR A 1 89 ? 10.595 1.299 0.119 1.00 94.50 89 TYR A C 1
ATOM 726 O O . TYR A 1 89 ? 11.786 1.137 -0.150 1.00 94.50 89 TYR A O 1
ATOM 734 N N . LEU A 1 90 ? 10.198 1.735 1.320 1.00 93.75 90 LEU A N 1
ATOM 735 C CA . LEU A 1 90 ? 11.140 2.105 2.380 1.00 93.75 90 LEU A CA 1
ATOM 736 C C . LEU A 1 90 ? 11.926 0.892 2.883 1.00 93.75 90 LEU A C 1
ATOM 738 O O . LEU A 1 90 ? 13.137 0.983 3.059 1.00 93.75 90 LEU A O 1
ATOM 742 N N . THR A 1 91 ? 11.269 -0.257 3.060 1.00 93.00 91 THR A N 1
ATOM 743 C CA . THR A 1 91 ? 11.942 -1.509 3.430 1.00 93.00 91 THR A CA 1
ATOM 744 C C . THR A 1 91 ? 12.980 -1.907 2.384 1.00 93.00 91 THR A C 1
ATOM 746 O O . THR A 1 91 ? 14.094 -2.278 2.741 1.00 93.00 91 THR A O 1
ATOM 749 N N . GLN A 1 92 ? 12.666 -1.781 1.094 1.00 91.31 92 GLN A N 1
ATOM 750 C CA . GLN A 1 92 ? 13.632 -2.056 0.030 1.00 91.31 92 GLN A CA 1
ATOM 751 C C . GLN A 1 92 ? 14.821 -1.100 0.052 1.00 91.31 92 GLN A C 1
ATOM 753 O O . GLN A 1 92 ? 15.953 -1.555 -0.095 1.00 91.31 92 GLN A O 1
ATOM 758 N N . LYS A 1 93 ? 14.578 0.200 0.258 1.00 89.94 93 LYS A N 1
ATOM 759 C CA . LYS A 1 93 ? 15.644 1.203 0.352 1.00 89.94 93 LYS A CA 1
ATOM 760 C C . LYS A 1 93 ? 16.585 0.946 1.526 1.00 89.94 93 LYS A C 1
ATOM 762 O O . LYS A 1 93 ? 17.798 0.986 1.350 1.00 89.94 93 LYS A O 1
ATOM 767 N N . LEU A 1 94 ? 16.040 0.588 2.683 1.00 90.44 94 LEU A N 1
ATOM 768 C CA . LEU A 1 94 ? 16.844 0.223 3.850 1.00 90.44 94 LEU A CA 1
ATOM 769 C C . LEU A 1 94 ? 17.630 -1.080 3.626 1.00 90.44 94 LEU A C 1
ATOM 771 O O . LEU A 1 94 ? 18.788 -1.173 4.019 1.00 90.44 94 LEU A O 1
ATOM 775 N N . ASN A 1 95 ? 17.044 -2.059 2.932 1.00 89.00 95 ASN A N 1
ATOM 776 C CA . ASN A 1 95 ? 17.704 -3.335 2.643 1.00 89.00 95 ASN A CA 1
ATOM 777 C C . ASN A 1 95 ? 18.749 -3.255 1.518 1.00 89.00 95 ASN A C 1
ATOM 779 O O . ASN A 1 95 ? 19.594 -4.141 1.424 1.00 89.00 95 ASN A O 1
ATOM 783 N N . SER A 1 96 ? 18.712 -2.232 0.653 1.00 84.50 96 SER A N 1
ATOM 784 C CA . SER A 1 96 ? 19.711 -2.079 -0.416 1.00 84.50 96 SER A CA 1
ATOM 785 C C . SER A 1 96 ? 21.119 -1.739 0.081 1.00 84.50 96 SER A C 1
ATOM 787 O O . SER A 1 96 ? 22.053 -1.818 -0.710 1.00 84.50 96 SER A O 1
ATOM 789 N N . GLY A 1 97 ? 21.289 -1.387 1.362 1.00 69.94 97 GLY A N 1
ATOM 790 C CA . GLY A 1 97 ? 22.600 -1.057 1.933 1.00 69.94 97 GLY A CA 1
ATOM 791 C C . GLY A 1 97 ? 23.217 0.232 1.378 1.00 69.94 97 GLY A C 1
ATOM 792 O O . GLY A 1 97 ? 24.386 0.504 1.633 1.00 69.94 97 GLY A O 1
ATOM 793 N N . GLU A 1 98 ? 22.447 1.023 0.620 1.00 68.38 98 GLU A N 1
ATOM 794 C CA . GLU A 1 98 ? 22.804 2.389 0.239 1.00 68.38 98 GLU A CA 1
ATOM 795 C C . GLU A 1 98 ? 22.751 3.251 1.505 1.00 68.38 98 GLU A C 1
ATOM 797 O O . GLU A 1 98 ? 21.703 3.790 1.860 1.00 68.38 98 GLU A O 1
ATOM 802 N N . GLU A 1 99 ? 23.872 3.323 2.223 1.00 62.41 99 GLU A N 1
ATOM 803 C CA . GLU A 1 99 ? 24.020 4.200 3.379 1.00 62.41 99 GLU A CA 1
ATOM 804 C C . GLU A 1 99 ? 23.925 5.648 2.881 1.00 62.41 99 GLU A C 1
ATOM 806 O O . GLU A 1 99 ? 24.804 6.176 2.201 1.00 62.41 99 GLU A O 1
ATOM 811 N N . SER A 1 100 ? 22.766 6.245 3.129 1.00 69.25 100 SER A N 1
ATOM 812 C CA . SER A 1 100 ? 22.431 7.616 2.766 1.00 69.25 100 SER A CA 1
ATOM 813 C C . SER A 1 100 ? 22.169 8.405 4.039 1.00 69.25 100 SER A C 1
ATOM 815 O O . SER A 1 100 ? 21.652 7.851 5.014 1.00 69.25 100 SER A O 1
ATOM 817 N N . ASP A 1 101 ? 22.419 9.712 3.998 1.00 73.69 101 ASP A N 1
ATOM 818 C CA . ASP A 1 101 ? 22.002 10.661 5.039 1.00 73.69 101 ASP A CA 1
ATOM 819 C C . ASP A 1 101 ? 20.487 10.569 5.344 1.00 73.69 101 ASP A C 1
ATOM 821 O O . ASP A 1 101 ? 20.023 10.984 6.403 1.00 73.69 101 ASP A O 1
ATOM 825 N N . GLU A 1 102 ? 19.695 9.976 4.440 1.00 80.50 102 GLU A N 1
ATOM 826 C CA . GLU A 1 102 ? 18.25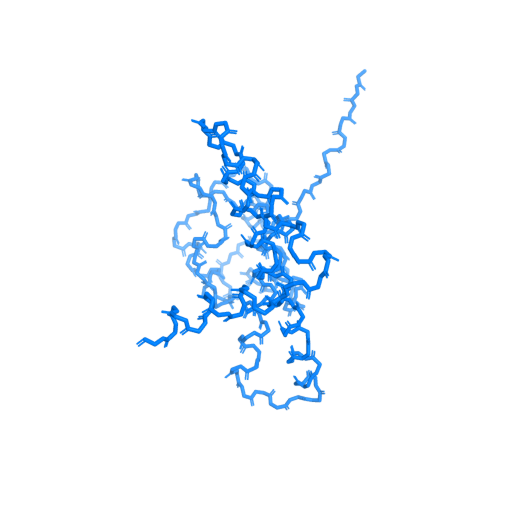3 9.767 4.592 1.00 80.50 102 GLU A CA 1
ATOM 827 C C . GLU A 1 102 ? 17.869 8.476 5.343 1.00 80.50 102 GLU A C 1
ATOM 829 O O . GLU A 1 102 ? 16.686 8.262 5.621 1.00 80.50 102 GLU A O 1
ATOM 834 N N . THR A 1 103 ? 18.826 7.613 5.704 1.00 86.31 103 THR A N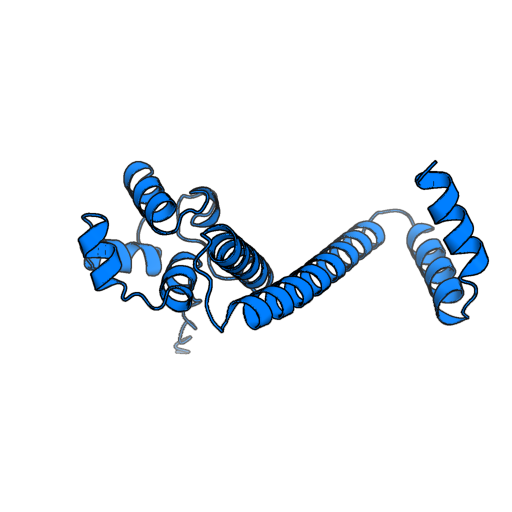 1
ATOM 835 C CA . THR A 1 103 ? 18.558 6.294 6.317 1.00 86.31 103 THR A CA 1
ATOM 836 C C . THR A 1 103 ? 17.732 6.414 7.599 1.00 86.31 103 THR A C 1
ATOM 838 O O . THR A 1 103 ? 16.709 5.741 7.749 1.00 86.31 103 THR A O 1
ATOM 841 N N . GLU A 1 104 ? 18.116 7.319 8.502 1.00 89.50 104 GLU A N 1
ATOM 842 C CA . GLU A 1 104 ? 17.383 7.565 9.749 1.00 89.50 104 GLU A CA 1
ATOM 843 C C . GLU A 1 104 ? 15.968 8.106 9.471 1.00 89.50 104 GLU A C 1
ATOM 845 O O . GLU A 1 104 ? 14.983 7.683 10.085 1.00 89.50 104 GLU A O 1
ATOM 850 N N . ALA A 1 105 ? 15.826 9.001 8.489 1.00 90.25 105 ALA A N 1
ATOM 851 C CA . ALA A 1 105 ? 14.529 9.541 8.091 1.00 90.25 105 ALA A CA 1
ATOM 852 C C . ALA A 1 105 ? 13.603 8.445 7.533 1.00 90.25 105 ALA A C 1
ATOM 854 O O . ALA A 1 105 ? 12.408 8.418 7.848 1.00 90.25 105 ALA A O 1
ATOM 855 N N . TYR A 1 106 ? 14.144 7.513 6.745 1.00 91.50 106 TYR A N 1
ATOM 856 C CA . TYR A 1 106 ? 13.405 6.367 6.221 1.00 91.50 106 TYR A CA 1
ATOM 857 C C . TYR A 1 106 ? 12.987 5.395 7.319 1.00 91.50 106 TYR A C 1
ATOM 859 O O . TYR A 1 106 ? 11.830 4.975 7.323 1.00 91.50 106 TYR A O 1
ATOM 867 N N . GLN A 1 107 ? 13.868 5.087 8.274 1.00 92.38 107 GLN A N 1
ATOM 868 C CA . GLN A 1 107 ? 13.538 4.249 9.433 1.00 92.38 107 GLN A CA 1
ATOM 869 C C . GLN A 1 107 ? 12.407 4.867 10.259 1.00 92.38 107 GLN A C 1
ATOM 871 O O . GLN A 1 107 ? 11.400 4.210 10.531 1.00 92.38 107 GLN A O 1
ATOM 876 N N . ASN A 1 108 ? 12.517 6.158 10.575 1.00 93.75 108 ASN A N 1
ATOM 877 C CA . ASN A 1 108 ? 11.496 6.889 11.321 1.00 93.75 108 ASN A CA 1
ATOM 878 C C . ASN A 1 108 ? 10.150 6.921 10.585 1.00 93.75 108 ASN A C 1
ATOM 880 O O . ASN A 1 108 ? 9.090 6.750 11.194 1.00 93.75 108 ASN A O 1
ATOM 884 N N . LYS A 1 109 ? 10.167 7.128 9.264 1.00 93.88 109 LYS A N 1
ATOM 885 C CA . LYS A 1 109 ? 8.950 7.107 8.447 1.00 93.88 109 LYS A CA 1
ATOM 886 C C . LYS A 1 109 ? 8.338 5.708 8.372 1.00 93.88 109 LYS A C 1
ATOM 888 O O . LYS A 1 109 ? 7.124 5.580 8.510 1.00 93.88 109 LYS A O 1
ATOM 893 N N . LEU A 1 110 ? 9.161 4.677 8.187 1.00 94.75 110 LEU A N 1
ATOM 894 C CA . LEU A 1 110 ? 8.724 3.284 8.145 1.00 94.75 110 LEU A CA 1
ATOM 895 C C . LEU A 1 110 ? 8.058 2.877 9.465 1.00 94.75 110 LEU A C 1
ATOM 897 O O . LEU A 1 110 ? 6.957 2.330 9.435 1.00 94.75 110 LEU A O 1
ATOM 901 N N . ALA A 1 111 ? 8.661 3.218 10.607 1.00 94.88 111 ALA A N 1
ATOM 902 C CA . ALA A 1 111 ? 8.101 2.931 11.926 1.00 94.88 111 ALA A CA 1
ATOM 903 C C . ALA A 1 111 ? 6.714 3.571 12.116 1.00 94.88 111 ALA A C 1
ATOM 905 O O . ALA A 1 111 ? 5.776 2.911 12.565 1.00 94.88 111 ALA A O 1
ATOM 906 N N . LYS A 1 112 ? 6.543 4.836 11.705 1.00 95.50 112 LYS A N 1
ATOM 907 C CA . LYS A 1 112 ? 5.239 5.521 11.760 1.00 95.50 112 LYS A CA 1
ATOM 908 C C . LYS A 1 112 ? 4.187 4.821 10.900 1.00 95.50 112 LYS A C 1
ATOM 910 O O . LYS A 1 112 ? 3.100 4.527 11.392 1.00 95.50 112 LYS A O 1
ATOM 915 N N . LEU A 1 113 ? 4.528 4.494 9.653 1.00 94.69 113 LEU A N 1
ATOM 916 C CA . LEU A 1 113 ? 3.617 3.803 8.736 1.00 94.69 113 LEU A CA 1
ATOM 917 C C . LEU A 1 113 ? 3.227 2.410 9.245 1.00 94.69 113 LEU A C 1
ATOM 919 O O . LEU A 1 113 ? 2.077 2.004 9.102 1.00 94.69 113 LEU A O 1
ATOM 923 N N . GLN A 1 114 ? 4.155 1.679 9.868 1.00 94.62 114 GLN A N 1
ATOM 924 C CA . GLN A 1 114 ? 3.869 0.375 10.468 1.00 94.62 114 GLN A CA 1
ATOM 925 C C . GLN A 1 114 ? 2.884 0.487 11.638 1.00 94.62 114 GLN A C 1
ATOM 927 O O . GLN A 1 114 ? 1.946 -0.306 11.721 1.00 94.62 114 GLN A O 1
ATOM 932 N N . VAL A 1 115 ? 3.045 1.495 12.501 1.00 93.88 115 VAL A N 1
ATOM 933 C CA . VAL A 1 115 ? 2.101 1.765 13.597 1.00 93.88 115 VAL A CA 1
ATOM 934 C C . VAL A 1 115 ? 0.718 2.130 13.054 1.00 93.88 115 VAL A C 1
ATOM 936 O O . VAL A 1 115 ? -0.288 1.614 13.542 1.00 93.88 115 VAL A O 1
ATOM 939 N N . GLU A 1 116 ? 0.645 2.988 12.036 1.00 92.38 116 GLU A N 1
ATOM 940 C CA . GLU A 1 116 ? -0.618 3.359 11.385 1.00 92.38 116 GLU A CA 1
ATOM 941 C C . GLU A 1 116 ? -1.312 2.143 10.762 1.00 92.38 116 GLU A C 1
ATOM 943 O O . GLU A 1 116 ? -2.493 1.902 11.024 1.00 92.38 116 GLU A O 1
ATOM 948 N N . LYS A 1 117 ? -0.567 1.324 10.009 1.00 92.75 117 LYS A N 1
ATOM 949 C CA . LYS A 1 117 ? -1.076 0.089 9.404 1.00 92.75 117 LYS A CA 1
ATOM 950 C C . LYS A 1 117 ? -1.606 -0.884 10.457 1.00 92.75 117 LYS A C 1
ATOM 952 O O . LYS A 1 117 ? -2.683 -1.452 10.282 1.00 92.75 117 LYS A O 1
ATOM 957 N N . TYR A 1 118 ? -0.881 -1.057 11.560 1.00 92.44 118 TYR A N 1
ATOM 958 C CA . TYR A 1 118 ? -1.311 -1.915 12.661 1.00 92.44 118 TYR A CA 1
ATOM 959 C C . TYR A 1 118 ? -2.623 -1.428 13.291 1.00 92.44 118 TYR A C 1
ATOM 961 O O . TYR A 1 118 ? -3.562 -2.210 13.450 1.00 92.44 118 TYR A O 1
ATOM 969 N N . LYS A 1 119 ? -2.731 -0.126 13.585 1.00 92.38 119 LYS A N 1
ATOM 970 C CA . LYS A 1 119 ? -3.965 0.473 14.119 1.00 92.38 119 LYS A CA 1
ATOM 971 C C . LYS A 1 119 ? -5.143 0.284 13.166 1.00 92.38 119 LYS A C 1
ATOM 973 O O . LYS A 1 119 ? -6.219 -0.115 13.605 1.00 92.38 119 LYS A O 1
ATOM 978 N N . GLN A 1 120 ? -4.935 0.501 11.869 1.00 90.19 120 GLN A N 1
ATOM 979 C CA . GLN A 1 120 ? -5.979 0.298 10.869 1.00 90.19 120 GLN A CA 1
ATOM 980 C C . GLN A 1 120 ? -6.440 -1.165 10.817 1.00 90.19 120 GLN A C 1
ATOM 982 O O . GLN A 1 120 ? -7.640 -1.426 10.771 1.00 90.19 120 GLN A O 1
ATOM 987 N N . ALA A 1 121 ? -5.512 -2.123 10.892 1.00 90.56 121 ALA A N 1
ATOM 988 C CA . ALA A 1 121 ? -5.850 -3.543 10.936 1.00 90.56 121 ALA A CA 1
ATOM 989 C C . ALA A 1 121 ? -6.698 -3.899 12.171 1.00 90.56 121 ALA A C 1
ATOM 991 O O . ALA A 1 121 ? -7.649 -4.676 12.060 1.00 90.56 121 ALA A O 1
ATOM 992 N N . LEU A 1 122 ? -6.402 -3.313 13.338 1.00 92.00 122 LEU A N 1
ATOM 993 C CA . LEU A 1 122 ? -7.230 -3.478 14.536 1.00 92.00 122 LEU A CA 1
ATOM 994 C C . LEU A 1 122 ? -8.637 -2.905 14.338 1.00 92.00 122 LEU A C 1
ATOM 996 O O . LEU A 1 122 ? -9.609 -3.600 14.626 1.00 92.00 122 LEU A O 1
ATOM 1000 N N . ILE A 1 123 ? -8.756 -1.690 13.796 1.00 91.12 123 ILE A N 1
ATOM 1001 C CA . ILE A 1 123 ? -10.052 -1.051 13.516 1.00 91.12 123 ILE A CA 1
ATOM 1002 C C . ILE A 1 123 ? -10.890 -1.913 12.568 1.00 91.12 123 ILE A C 1
ATOM 1004 O O . ILE A 1 123 ? -12.062 -2.171 12.844 1.00 91.12 123 ILE A O 1
ATOM 1008 N N . THR A 1 124 ? -10.296 -2.410 11.481 1.00 90.50 124 THR A N 1
ATOM 1009 C CA . THR A 1 124 ? -10.983 -3.286 10.521 1.00 90.50 124 THR A CA 1
ATOM 1010 C C . THR A 1 124 ? -11.485 -4.564 11.195 1.00 90.50 124 THR A C 1
ATOM 1012 O O . THR A 1 124 ? -12.623 -4.976 10.972 1.00 90.50 124 THR A O 1
ATOM 1015 N N . ARG A 1 125 ? -10.676 -5.176 12.070 1.00 92.62 125 ARG A N 1
ATOM 1016 C CA . ARG A 1 125 ? -11.078 -6.373 12.825 1.00 92.62 125 ARG A CA 1
ATOM 1017 C C . ARG A 1 125 ? -12.217 -6.089 13.801 1.00 92.62 125 ARG A C 1
ATOM 1019 O O . ARG A 1 125 ? -13.177 -6.851 13.822 1.00 92.62 125 ARG A O 1
ATOM 1026 N N . PHE A 1 126 ? -12.137 -5.002 14.568 1.00 92.62 126 PHE A N 1
ATOM 1027 C CA . PHE A 1 126 ? -13.216 -4.582 15.469 1.00 92.62 126 PHE A CA 1
ATOM 1028 C C . PHE A 1 126 ? -14.510 -4.313 14.705 1.00 92.62 126 PHE A C 1
ATOM 1030 O O . PHE A 1 126 ? -15.570 -4.790 15.096 1.00 92.62 126 PHE A O 1
ATOM 1037 N N . THR A 1 127 ? -14.409 -3.627 13.568 1.00 92.38 127 THR A N 1
ATOM 1038 C CA . THR A 1 127 ? -15.553 -3.369 12.691 1.00 92.38 127 THR A CA 1
ATOM 1039 C C . THR A 1 127 ? -16.189 -4.682 12.242 1.00 92.38 127 THR A C 1
ATOM 1041 O O . THR A 1 127 ? -17.397 -4.841 12.370 1.00 92.38 127 THR A O 1
ATOM 1044 N N . ALA A 1 128 ? -15.401 -5.653 11.773 1.00 93.19 128 ALA A N 1
ATOM 1045 C CA . ALA A 1 128 ? -15.922 -6.952 11.348 1.00 93.19 128 ALA A CA 1
ATOM 1046 C C . ALA A 1 128 ? -16.613 -7.722 12.489 1.00 93.19 128 ALA A C 1
ATOM 1048 O O . ALA A 1 128 ? -17.664 -8.317 12.268 1.00 93.19 128 ALA A O 1
ATOM 1049 N N . ILE A 1 129 ? -16.052 -7.679 13.703 1.00 93.38 129 ILE A N 1
ATOM 1050 C CA . ILE A 1 129 ? -16.635 -8.302 14.902 1.00 93.38 129 ILE A CA 1
ATOM 1051 C C . ILE A 1 129 ? -18.001 -7.685 15.227 1.00 93.38 129 ILE A C 1
ATOM 1053 O O . ILE A 1 129 ? -18.962 -8.417 15.438 1.00 93.38 129 ILE A O 1
ATOM 1057 N N . LEU A 1 130 ? -18.116 -6.355 15.195 1.00 92.25 130 LEU A N 1
ATOM 1058 C CA . LEU A 1 130 ? -19.367 -5.650 15.494 1.00 92.25 130 LEU A CA 1
ATOM 1059 C C . LEU A 1 130 ? -20.496 -5.925 14.485 1.00 92.25 130 LEU A C 1
ATOM 1061 O O . LEU A 1 130 ? -21.660 -5.749 14.824 1.00 92.25 130 LEU A O 1
ATOM 1065 N N . HIS A 1 131 ? -20.175 -6.364 13.264 1.00 92.19 131 HIS A N 1
ATOM 1066 C CA . HIS A 1 131 ? -21.174 -6.739 12.254 1.00 92.19 131 HIS A CA 1
ATOM 1067 C C . HIS A 1 131 ? -21.634 -8.204 12.359 1.00 92.19 131 HIS A C 1
ATOM 1069 O O . HIS A 1 131 ? -22.479 -8.636 11.573 1.00 92.19 131 HIS A O 1
ATOM 1075 N N . MET A 1 132 ? -21.081 -8.997 13.282 1.00 93.12 132 MET A N 1
ATOM 1076 C CA . MET A 1 132 ? -21.519 -10.379 13.479 1.00 93.12 132 MET A CA 1
ATOM 1077 C C . MET A 1 132 ? -22.938 -10.419 14.073 1.00 93.12 132 MET A C 1
ATOM 1079 O O . MET A 1 132 ? -23.264 -9.589 14.921 1.00 93.12 132 MET A O 1
ATOM 1083 N N . PRO A 1 133 ? -23.785 -11.394 13.687 1.00 90.94 133 PRO A N 1
ATOM 1084 C CA . PRO A 1 133 ? -25.148 -11.524 14.202 1.00 90.94 133 PRO A CA 1
ATOM 1085 C C . PRO A 1 133 ? -25.141 -12.126 15.619 1.00 90.94 133 PRO A C 1
ATOM 1087 O O . PRO A 1 133 ? -25.509 -13.282 15.821 1.00 90.94 133 PRO A O 1
ATOM 1090 N N . ASN A 1 134 ? -24.651 -11.362 16.594 1.00 93.75 134 ASN A N 1
ATOM 1091 C CA . ASN A 1 134 ? -24.629 -11.725 18.006 1.00 93.75 134 ASN A CA 1
ATOM 1092 C C . ASN A 1 134 ? -24.809 -10.469 18.873 1.00 93.75 134 ASN A C 1
ATOM 1094 O O . ASN A 1 134 ? -23.908 -9.635 18.963 1.00 93.75 134 ASN A O 1
ATOM 1098 N N . ASP A 1 135 ? -25.954 -10.379 19.547 1.00 91.75 135 ASP A N 1
ATOM 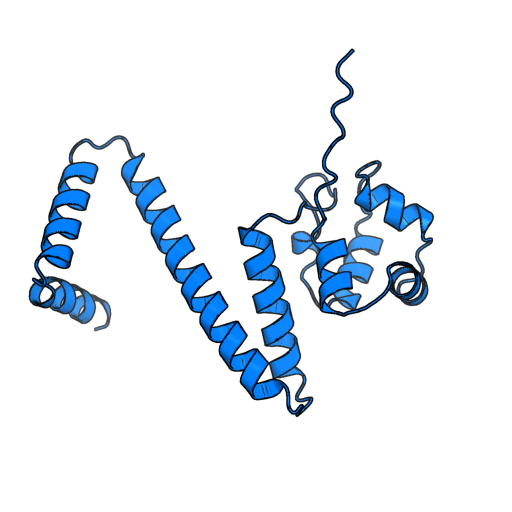1099 C CA . ASP A 1 135 ? -26.361 -9.214 20.344 1.00 91.75 135 ASP A CA 1
ATOM 1100 C C . ASP A 1 135 ? -25.505 -8.987 21.602 1.00 91.75 135 ASP A C 1
ATOM 1102 O O . ASP A 1 135 ? -25.552 -7.912 22.206 1.00 91.75 135 ASP A O 1
ATOM 1106 N N . ASP A 1 136 ? -24.711 -9.978 22.014 1.00 94.06 136 ASP A N 1
ATOM 1107 C CA . ASP A 1 136 ? -23.815 -9.852 23.162 1.00 94.06 136 ASP A CA 1
ATOM 1108 C C . ASP A 1 136 ? -22.445 -9.285 22.780 1.00 94.06 136 ASP A C 1
ATOM 1110 O O . ASP A 1 136 ? -21.772 -8.698 23.627 1.00 94.06 136 ASP A O 1
ATOM 1114 N N . ILE A 1 137 ? -22.038 -9.378 21.508 1.00 92.81 137 ILE A N 1
ATOM 1115 C CA . ILE A 1 137 ? -20.743 -8.855 21.049 1.00 92.81 137 ILE A CA 1
ATOM 1116 C C . ILE A 1 137 ? -20.618 -7.339 21.269 1.00 92.81 137 ILE A C 1
ATOM 1118 O O . ILE A 1 137 ? -19.610 -6.930 21.849 1.00 92.81 137 ILE A O 1
ATOM 1122 N N . PRO A 1 138 ? -21.599 -6.491 20.895 1.00 92.69 138 PRO A N 1
ATOM 1123 C CA . PRO A 1 138 ? -21.517 -5.058 21.169 1.00 92.69 138 PRO A CA 1
ATOM 1124 C C . PRO A 1 138 ? -21.351 -4.746 22.661 1.00 92.69 138 PRO A C 1
ATOM 1126 O O . PRO A 1 138 ? -20.502 -3.935 23.021 1.00 92.69 138 PRO A O 1
ATOM 1129 N N . LYS A 1 139 ? -22.075 -5.457 23.537 1.00 92.69 139 LYS A N 1
ATOM 1130 C CA . LYS A 1 139 ? -21.982 -5.279 24.997 1.00 92.69 139 LYS A CA 1
ATOM 1131 C C . LYS A 1 139 ? -20.598 -5.658 25.528 1.00 92.69 139 LYS A C 1
ATOM 1133 O O . LYS A 1 139 ? -20.059 -4.979 26.397 1.00 92.69 139 LYS A O 1
ATOM 1138 N N . LEU A 1 140 ? -20.011 -6.739 25.006 1.00 90.88 140 LEU A N 1
ATOM 1139 C CA . LEU A 1 140 ? -18.647 -7.152 25.345 1.00 90.88 140 LEU A CA 1
ATOM 1140 C C . LEU A 1 140 ? -17.615 -6.121 24.875 1.00 90.88 140 LEU A C 1
ATOM 1142 O O . LEU A 1 140 ? -16.680 -5.818 25.615 1.00 90.88 140 LEU A O 1
ATOM 1146 N N . CYS A 1 141 ? -17.789 -5.555 23.676 1.00 91.06 141 CYS A N 1
ATOM 1147 C CA . CYS A 1 141 ? -16.936 -4.477 23.182 1.00 91.06 141 CYS A CA 1
ATOM 1148 C C . CYS A 1 141 ? -17.035 -3.223 24.063 1.00 91.06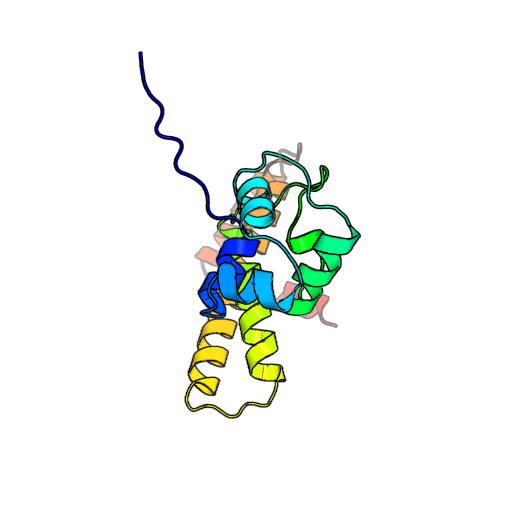 141 CYS A C 1
ATOM 1150 O O . CYS A 1 141 ? -15.998 -2.683 24.438 1.00 91.06 141 CYS A O 1
ATOM 1152 N N . GLU A 1 142 ? -18.241 -2.793 24.444 1.00 90.88 142 GLU A N 1
ATOM 1153 C CA . GLU A 1 142 ? -18.444 -1.663 25.364 1.00 90.88 142 GLU A CA 1
ATOM 1154 C C . GLU A 1 142 ? -17.794 -1.913 26.729 1.00 90.88 142 GLU A C 1
ATOM 1156 O O . GLU A 1 142 ? -17.061 -1.062 27.231 1.00 90.88 142 GLU A O 1
ATOM 1161 N N . ALA A 1 143 ? -17.990 -3.102 27.308 1.00 89.75 143 ALA A N 1
ATOM 1162 C CA . ALA A 1 143 ? -17.374 -3.464 28.581 1.00 89.75 143 ALA A CA 1
ATOM 1163 C C . ALA A 1 143 ? -15.839 -3.417 28.507 1.00 89.75 143 ALA A C 1
ATOM 1165 O O . ALA A 1 143 ? -15.198 -2.894 29.417 1.00 89.75 143 ALA A O 1
ATOM 1166 N N . PHE A 1 144 ? -15.248 -3.922 27.421 1.00 88.62 144 PHE A N 1
ATOM 1167 C CA . PHE A 1 144 ? -13.806 -3.851 27.184 1.00 88.62 144 PHE A CA 1
ATOM 1168 C C . PHE A 1 144 ? -13.308 -2.404 27.063 1.00 88.62 144 PHE A C 1
ATOM 1170 O O . PHE A 1 144 ? -12.326 -2.044 27.713 1.00 88.62 144 PHE A O 1
ATOM 1177 N N . LEU A 1 145 ? -13.995 -1.566 26.278 1.00 89.88 145 LEU A N 1
ATOM 1178 C CA . LEU A 1 145 ? -13.638 -0.154 26.112 1.00 89.88 145 LEU A CA 1
ATOM 1179 C C . LEU A 1 145 ? -13.696 0.594 27.446 1.00 89.88 145 LEU A C 1
ATOM 1181 O O . LEU A 1 145 ? -12.731 1.265 27.799 1.00 89.88 145 LEU A O 1
ATOM 1185 N N . HIS A 1 146 ? -14.748 0.383 28.241 1.00 90.50 146 HIS A N 1
ATOM 1186 C CA . HIS A 1 146 ? -14.855 0.967 29.578 1.00 90.50 146 HIS A CA 1
ATOM 1187 C C . HIS A 1 146 ? -13.697 0.563 30.503 1.00 90.50 146 HIS A C 1
ATOM 1189 O O . HIS A 1 146 ? -13.265 1.378 31.315 1.00 90.50 146 HIS A O 1
ATOM 1195 N N . GLN A 1 147 ? -13.182 -0.670 30.426 1.00 87.19 147 GLN A N 1
ATOM 1196 C CA . GLN A 1 147 ? -12.020 -1.056 31.239 1.00 87.19 147 GLN A CA 1
ATOM 1197 C C . GLN A 1 147 ? -10.764 -0.274 30.833 1.00 87.19 147 GLN A C 1
ATOM 1199 O O . GLN A 1 147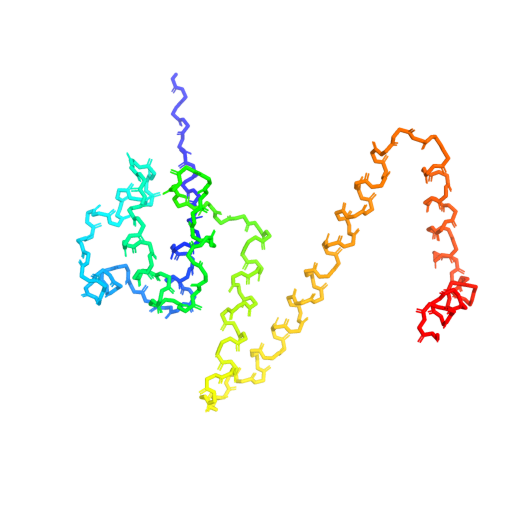 ? -10.042 0.204 31.707 1.00 87.19 147 GLN A O 1
ATOM 1204 N N . ILE A 1 148 ? -10.531 -0.095 29.529 1.00 87.56 148 ILE A N 1
ATOM 1205 C CA . ILE A 1 148 ? -9.390 0.684 29.025 1.00 87.56 148 ILE A CA 1
ATOM 1206 C C . ILE A 1 148 ? -9.529 2.165 29.390 1.00 87.56 148 ILE A C 1
ATOM 1208 O O . ILE A 1 148 ? -8.599 2.749 29.936 1.00 87.56 148 ILE A O 1
ATOM 1212 N N . GLU A 1 149 ? -10.685 2.774 29.130 1.00 88.12 149 GLU A N 1
ATOM 1213 C CA . GLU A 1 149 ? -10.924 4.208 29.361 1.00 88.12 149 GLU A CA 1
ATOM 1214 C C . GLU A 1 149 ? -10.791 4.604 30.836 1.00 88.12 149 GLU A C 1
ATOM 1216 O O . GLU A 1 149 ? -10.357 5.713 31.144 1.00 88.12 149 GLU A O 1
ATOM 1221 N N . ASN A 1 150 ? -11.113 3.685 31.749 1.00 88.44 150 ASN A N 1
ATOM 1222 C CA . ASN A 1 150 ? -10.975 3.894 33.189 1.00 88.44 150 ASN A CA 1
ATOM 1223 C C . ASN A 1 150 ? -9.583 3.527 33.737 1.00 88.44 150 ASN A C 1
ATOM 1225 O O . ASN A 1 150 ? -9.373 3.597 34.947 1.00 88.44 150 ASN A O 1
ATOM 1229 N N . GLY A 1 151 ? -8.630 3.134 32.883 1.00 79.94 151 GLY A N 1
ATOM 1230 C CA . GLY A 1 151 ? -7.270 2.779 33.298 1.00 79.94 151 GLY A CA 1
ATOM 1231 C C . GLY A 1 151 ? -7.176 1.459 34.069 1.00 79.94 151 GLY A C 1
ATOM 1232 O O . GLY A 1 151 ? -6.177 1.206 34.744 1.00 79.94 151 GLY A O 1
ATOM 1233 N N . ASN A 1 152 ? -8.182 0.585 33.960 1.00 80.94 152 ASN A N 1
ATOM 1234 C CA . ASN A 1 152 ? -8.179 -0.751 34.566 1.00 80.94 152 ASN A CA 1
ATOM 1235 C C . ASN A 1 152 ? -7.366 -1.744 33.715 1.00 80.94 152 ASN A C 1
ATOM 1237 O O . ASN A 1 152 ? -7.781 -2.874 33.452 1.00 80.94 152 ASN A O 1
ATOM 1241 N N . GLU A 1 153 ? -6.183 -1.319 33.274 1.00 76.88 153 GLU A N 1
ATOM 1242 C CA . GLU A 1 153 ? -5.321 -2.074 32.365 1.00 76.88 153 GLU A CA 1
ATOM 1243 C C . GLU A 1 153 ? -4.760 -3.343 33.016 1.00 76.88 153 GLU A C 1
ATOM 1245 O O . GLU A 1 153 ? -4.422 -4.287 32.315 1.00 76.88 153 GLU A O 1
ATOM 1250 N N . ASN A 1 154 ? -4.714 -3.419 34.351 1.00 74.69 154 ASN A N 1
ATOM 1251 C CA . ASN A 1 154 ? -4.126 -4.545 35.085 1.00 74.69 154 ASN A CA 1
ATOM 1252 C C . ASN A 1 154 ? -4.759 -5.903 34.734 1.00 74.69 154 ASN A C 1
ATOM 1254 O O . ASN A 1 154 ? -4.041 -6.882 34.534 1.00 74.69 154 ASN A O 1
ATOM 1258 N N . GLU A 1 155 ? -6.088 -5.965 34.622 1.00 71.19 155 GLU A N 1
ATOM 1259 C CA . GLU A 1 155 ? -6.792 -7.211 34.283 1.00 71.19 155 GLU A CA 1
ATOM 1260 C C . GLU A 1 155 ? -6.582 -7.591 32.808 1.00 71.19 155 GLU A C 1
ATOM 1262 O O . GLU A 1 155 ? -6.444 -8.764 32.463 1.00 71.19 155 GLU A O 1
ATOM 1267 N N . LEU A 1 156 ? -6.474 -6.589 31.934 1.00 73.62 156 LEU A N 1
ATOM 1268 C CA . LEU A 1 156 ? -6.208 -6.777 30.508 1.00 73.62 156 LEU A CA 1
ATOM 1269 C C . LEU A 1 156 ? -4.752 -7.197 30.251 1.00 73.62 156 LEU A C 1
ATOM 1271 O O . LEU A 1 156 ? -4.497 -8.059 29.411 1.00 73.62 156 LEU A O 1
ATOM 1275 N N . CYS A 1 157 ? -3.802 -6.652 31.011 1.00 74.69 157 CYS A N 1
ATOM 1276 C CA . CYS A 1 157 ? -2.391 -7.033 30.986 1.00 74.69 157 CYS A CA 1
ATOM 1277 C C . CYS A 1 157 ? -2.184 -8.487 31.421 1.00 74.69 157 CYS A C 1
ATOM 1279 O O . CYS A 1 157 ? -1.350 -9.180 30.840 1.00 74.69 157 CYS A O 1
ATOM 1281 N N . ARG A 1 158 ? -2.972 -8.985 32.382 1.00 76.44 158 ARG A N 1
ATOM 1282 C CA . ARG A 1 158 ? -2.942 -10.401 32.775 1.00 76.44 158 ARG A CA 1
ATOM 1283 C C . ARG A 1 158 ? -3.337 -11.323 31.617 1.00 76.44 158 ARG A C 1
ATOM 1285 O O . ARG A 1 158 ? -2.634 -12.290 31.340 1.00 76.44 158 ARG A O 1
ATOM 1292 N N . LEU A 1 159 ? -4.400 -10.978 30.888 1.00 70.31 159 LEU A N 1
ATOM 1293 C CA . LEU A 1 159 ? -4.842 -11.724 29.701 1.00 70.31 159 LEU A CA 1
ATOM 1294 C C . LEU A 1 159 ? -3.823 -11.690 28.549 1.00 70.31 159 LEU A C 1
ATOM 1296 O O . LEU A 1 159 ? -3.782 -12.619 27.744 1.00 70.31 159 LEU A O 1
ATOM 1300 N N . LEU A 1 160 ? -3.009 -10.632 28.449 1.00 69.88 160 LEU A N 1
ATOM 1301 C CA . LEU A 1 160 ? -1.899 -10.573 27.493 1.00 69.88 160 LEU A CA 1
ATOM 1302 C C . LEU A 1 160 ? -0.783 -11.557 27.876 1.00 69.88 160 LEU A C 1
ATOM 1304 O O . LEU A 1 160 ? -0.321 -12.306 27.020 1.00 69.88 160 LEU A O 1
ATOM 1308 N N . GLN A 1 161 ? -0.411 -11.614 29.158 1.00 72.69 161 GLN A N 1
ATOM 1309 C CA . GLN A 1 161 ? 0.648 -12.498 29.661 1.00 72.69 161 GLN A CA 1
ATOM 1310 C C . GLN A 1 161 ? 0.291 -13.989 29.560 1.00 72.69 161 GLN A C 1
ATOM 1312 O O . GLN A 1 161 ? 1.150 -14.800 29.231 1.00 72.69 161 GLN A O 1
ATOM 1317 N N . GLU A 1 162 ? -0.974 -14.360 29.775 1.00 67.81 162 GLU A N 1
ATOM 1318 C CA . GLU A 1 162 ? -1.452 -15.749 29.632 1.00 67.81 162 GLU A CA 1
ATOM 1319 C C . GLU A 1 162 ? -1.441 -16.258 28.182 1.00 67.81 162 GLU A C 1
ATOM 1321 O O . GLU A 1 162 ? -1.539 -17.459 27.944 1.00 67.81 162 GLU A O 1
ATOM 1326 N N . LYS A 1 163 ? -1.343 -15.355 27.202 1.00 56.12 163 LYS A N 1
ATOM 1327 C CA . LYS A 1 163 ? -1.351 -15.691 25.774 1.00 56.12 163 LYS A CA 1
ATOM 1328 C C . LYS A 1 163 ? 0.051 -15.790 25.163 1.00 56.12 163 LYS A C 1
ATOM 1330 O O . LYS A 1 163 ? 0.183 -16.292 24.049 1.00 56.12 163 LYS A O 1
ATOM 1335 N N . GLU A 1 164 ? 1.059 -15.271 25.862 1.00 55.53 164 GLU A N 1
ATOM 1336 C CA . GLU A 1 164 ? 2.471 -15.264 25.455 1.00 55.53 164 GLU A CA 1
ATOM 1337 C C . GLU A 1 164 ? 3.309 -16.361 26.143 1.00 55.53 164 GLU A C 1
ATOM 1339 O O . GLU A 1 164 ? 4.469 -16.550 25.772 1.00 55.53 164 GLU A O 1
ATOM 1344 N N . GLY A 1 165 ? 2.735 -17.081 27.118 1.00 44.50 165 GLY A N 1
ATOM 1345 C CA . GLY A 1 165 ? 3.330 -18.251 27.786 1.00 44.50 165 GLY A CA 1
ATOM 1346 C C . GLY A 1 165 ? 2.839 -19.577 27.221 1.00 44.50 165 GLY A C 1
ATOM 1347 O O . GLY A 1 165 ? 3.657 -20.523 27.194 1.00 44.50 165 GLY A O 1
#

Mean predicted aligned error: 7.88 Å

Secondary structure (DSSP, 8-state):
--------PPBHHHHHHHHTT--HHHHHHHTT--HHHHHHHHTTSSPPPHHHHHHHHHHHT--HHHHB-TTSPBPB--HHHHHHHHHHHHHHHHHTT---TTHHHHHHHHHHHHHHHHHHHHHHHHHHHHTSS-THHHHHHHHHHHHHHTT-HHHHHHHHHHHH-

Foldseek 3Di:
DDDPPPPLFFFPLNLLCVVVVHDPVRLCVVLVHDPVVVVCLSVQVDADDPVSLVSSCVVSVHDSPLQADPRRGGHGDDPLSSLVSLLVNLVVVLVVPPDDPCVVVSVVVNVVSVVVNVVVVVVVVLVVQVPDPDPCSVVVVVVVVVCVVVVVCVVVVVVVVVVVD

Organism: NCBI:txid2545760

Solvent-accessible surface area (backbone atoms only — not comparable to full-atom values): 9634 Å² total; per-residue (Å²): 135,86,79,78,78,73,78,79,72,57,31,41,63,60,48,52,31,56,78,69,72,46,55,70,64,58,50,21,60,75,68,75,46,55,65,66,60,55,50,37,32,76,67,58,75,45,59,56,53,67,75,58,39,45,51,54,16,58,74,71,72,46,64,50,73,73,40,31,46,100,76,33,29,62,27,65,54,42,77,67,55,46,52,53,51,50,44,53,52,43,54,49,51,66,69,66,68,66,88,46,94,54,49,66,59,43,53,56,50,40,54,52,52,52,52,52,52,51,52,51,52,51,51,54,50,52,52,57,56,66,69,46,100,48,88,60,52,56,55,52,51,50,55,53,49,52,34,56,78,72,65,52,46,69,66,56,52,50,61,52,55,70,72,78,111

pLDDT: mean 87.47, std 13.95, range [32.53, 96.88]

Nearest PDB structures (foldseek):
  2xj3-assembly1_B  TM=8.845E-01  e=1.054E-01  Enterococcus faecalis
  2xj3-assembly1_A  TM=9.066E-01  e=1.583E-01  Enterococcus faecalis
  2xi8-assembly1_A  TM=9.054E-01  e=1.678E-01  Enterococcus faecalis
  1utx-assembly1_B  TM=8.933E-01  e=2.244E-01  Enterococcus faecalis
  2lyk-assembly1_B  TM=8.477E-01  e=1.678E-01  Enterococcus faecalis

InterPro domains:
  IPR001387 Cro/C1-type, helix-turn-helix domain [PF13443] (15-62)
  IPR001387 Cro/C1-type, helix-turn-helix domain [cd00093] (23-67)
  IPR010982 Lambda repressor-like, DNA-binding domain superfamily [G3DSA:1.10.260.40] (10-69)
  IPR010982 Lambda repressor-like, DNA-binding domain superfamily [SSF47413] (13-87)